Protein AF-A0A3R7UJB0-F1 (afdb_monomer)

Structure (mmCIF, N/CA/C/O backbone):
data_AF-A0A3R7UJB0-F1
#
_entry.id   AF-A0A3R7UJB0-F1
#
loop_
_atom_site.group_PDB
_atom_site.id
_atom_site.type_symbol
_atom_site.label_atom_id
_atom_site.label_alt_id
_atom_site.label_comp_id
_atom_site.label_asym_id
_atom_site.label_entity_id
_atom_site.label_seq_id
_atom_site.pdbx_PDB_ins_code
_atom_site.Cartn_x
_atom_site.Cartn_y
_atom_site.Cartn_z
_atom_site.occupancy
_atom_site.B_iso_or_equiv
_atom_site.auth_seq_id
_atom_site.auth_comp_id
_atom_site.auth_asym_id
_atom_site.auth_atom_id
_atom_site.pdbx_PDB_model_num
ATOM 1 N N . MET A 1 1 ? 5.437 48.102 -42.002 1.00 36.19 1 MET A N 1
ATOM 2 C CA . MET A 1 1 ? 5.105 46.731 -42.440 1.00 36.19 1 MET A CA 1
ATOM 3 C C . MET A 1 1 ? 5.847 45.745 -41.535 1.00 36.19 1 MET A C 1
ATOM 5 O O . MET A 1 1 ? 7.040 45.632 -41.737 1.00 36.19 1 MET A O 1
ATOM 9 N N . LYS A 1 2 ? 5.141 45.088 -40.580 1.00 36.75 2 LYS A N 1
ATOM 10 C CA . LYS A 1 2 ? 5.522 43.874 -39.788 1.00 36.75 2 LYS A CA 1
ATOM 11 C C . LYS A 1 2 ? 6.788 43.996 -38.884 1.00 36.75 2 LYS A C 1
ATOM 13 O O . LYS A 1 2 ? 7.731 44.652 -39.272 1.00 36.75 2 LYS A O 1
ATOM 18 N N . LEU A 1 3 ? 6.945 43.421 -37.685 1.00 33.50 3 LEU A N 1
ATOM 19 C CA . LEU A 1 3 ? 6.175 42.522 -36.813 1.00 33.50 3 LEU A CA 1
ATOM 20 C C . LEU A 1 3 ? 6.799 42.577 -35.388 1.00 33.50 3 LEU A C 1
ATOM 22 O O . LEU A 1 3 ? 7.991 42.835 -35.254 1.00 33.50 3 LEU A O 1
ATOM 26 N N . LEU A 1 4 ? 5.998 42.286 -34.356 1.00 41.53 4 LEU A N 1
ATOM 27 C CA . LEU A 1 4 ? 6.383 41.976 -32.967 1.00 41.53 4 LEU A CA 1
ATOM 28 C C . LEU A 1 4 ? 7.370 40.783 -32.862 1.00 41.53 4 LEU A C 1
ATOM 30 O O . LEU A 1 4 ? 7.313 39.902 -33.713 1.00 41.53 4 LEU A O 1
ATOM 34 N N . LEU A 1 5 ? 8.128 40.650 -31.757 1.00 32.94 5 LEU A N 1
ATOM 35 C CA . LEU A 1 5 ? 7.829 39.656 -30.699 1.00 32.94 5 LEU A CA 1
ATOM 36 C C . LEU A 1 5 ? 8.786 39.710 -29.491 1.00 32.94 5 LEU A C 1
ATOM 38 O O . LEU A 1 5 ? 9.994 39.876 -29.607 1.00 32.94 5 LEU A O 1
ATOM 42 N N . TRP A 1 6 ? 8.175 39.527 -28.323 1.00 38.53 6 TRP A N 1
ATOM 43 C CA . TRP A 1 6 ? 8.756 39.442 -26.989 1.00 38.53 6 TRP A CA 1
ATOM 44 C C . TRP A 1 6 ? 9.535 38.139 -26.767 1.00 38.53 6 TRP A C 1
ATOM 46 O O . TRP A 1 6 ? 9.038 37.068 -27.109 1.00 38.53 6 TRP A O 1
ATOM 56 N N . ILE A 1 7 ? 10.671 38.202 -26.063 1.00 38.19 7 ILE A N 1
ATOM 57 C CA . ILE A 1 7 ? 11.268 37.037 -25.393 1.00 38.19 7 ILE A CA 1
ATOM 58 C C . ILE A 1 7 ? 11.732 37.457 -23.995 1.00 38.19 7 ILE A C 1
ATOM 60 O O . ILE A 1 7 ? 12.836 37.960 -23.814 1.00 38.19 7 ILE A O 1
ATOM 64 N N . SER A 1 8 ? 10.898 37.219 -22.986 1.00 42.97 8 SER A N 1
ATOM 65 C CA . SER A 1 8 ? 11.344 37.139 -21.588 1.00 42.97 8 SER A CA 1
ATOM 66 C C . SER A 1 8 ? 10.412 36.256 -20.750 1.00 42.97 8 SER A C 1
ATOM 68 O O . SER A 1 8 ? 9.963 36.623 -19.672 1.00 42.97 8 SER A O 1
ATOM 70 N N . LEU A 1 9 ? 10.140 35.036 -21.229 1.00 46.12 9 LEU A N 1
ATOM 71 C CA . LEU A 1 9 ? 9.458 33.988 -20.452 1.00 46.12 9 LEU A CA 1
ATOM 72 C C . LEU A 1 9 ? 10.323 32.717 -20.334 1.00 46.12 9 LEU A C 1
ATOM 74 O O . LEU A 1 9 ? 9.849 31.602 -20.497 1.00 46.12 9 LEU A O 1
ATOM 78 N N . GLY A 1 10 ? 11.630 32.871 -20.098 1.00 38.62 10 GLY A N 1
ATOM 79 C CA . GLY A 1 10 ? 12.563 31.734 -20.011 1.00 38.62 10 GLY A CA 1
ATOM 80 C C . GLY A 1 10 ? 13.055 31.393 -18.602 1.00 38.62 10 GLY A C 1
ATOM 81 O O . GLY A 1 10 ? 13.394 30.247 -18.324 1.00 38.62 10 GLY A O 1
ATOM 82 N N . ILE A 1 11 ? 13.097 32.366 -17.687 1.00 43.81 11 ILE A N 1
ATOM 83 C CA . ILE A 1 11 ? 13.896 32.227 -16.455 1.00 43.81 11 ILE A CA 1
ATOM 84 C C . ILE A 1 11 ? 13.071 31.711 -15.263 1.00 43.81 11 ILE A C 1
ATOM 86 O O . ILE A 1 11 ? 13.616 31.064 -14.371 1.00 43.81 11 ILE A O 1
ATOM 90 N N . PHE A 1 12 ? 11.743 31.870 -15.270 1.00 37.75 12 PHE A N 1
ATOM 91 C CA . PHE A 1 12 ? 10.904 31.433 -14.144 1.00 37.75 12 PHE A CA 1
ATOM 92 C C . PHE A 1 12 ? 10.629 29.913 -14.118 1.00 37.75 12 PHE A C 1
ATOM 94 O O . PHE A 1 12 ? 10.304 29.357 -13.071 1.00 37.75 12 PHE A O 1
ATOM 101 N N . CYS A 1 13 ? 10.808 29.205 -15.242 1.00 39.47 13 CYS A N 1
ATOM 102 C CA . CYS A 1 13 ? 10.523 27.765 -15.330 1.00 39.47 13 CYS A CA 1
ATOM 103 C C . CYS A 1 13 ? 11.718 26.865 -14.957 1.00 39.47 13 CYS A C 1
ATOM 105 O O . CYS A 1 13 ? 11.530 25.703 -14.603 1.00 39.47 13 CYS A O 1
ATOM 107 N N . LEU A 1 14 ? 12.951 27.386 -14.999 1.00 36.09 14 LEU A N 1
ATOM 108 C CA . LEU A 1 14 ? 14.152 26.606 -14.674 1.00 36.09 14 LEU A CA 1
ATOM 109 C C . LEU A 1 14 ? 14.436 26.556 -13.168 1.00 36.09 14 LEU A C 1
ATOM 111 O O . LEU A 1 14 ? 14.806 25.497 -12.658 1.00 36.09 14 LEU A O 1
ATOM 115 N N . VAL A 1 15 ? 14.181 27.637 -12.426 1.00 41.09 15 VAL A N 1
ATOM 116 C CA . VAL A 1 15 ? 14.460 27.683 -10.976 1.00 41.09 15 VAL A CA 1
ATOM 117 C C . VAL A 1 15 ? 13.517 26.762 -10.182 1.00 41.09 15 VAL A C 1
ATOM 119 O O . VAL A 1 15 ? 13.928 26.142 -9.200 1.00 41.09 15 VAL A O 1
ATOM 122 N N . THR A 1 16 ? 12.278 26.565 -10.649 1.00 43.31 16 THR A N 1
ATOM 123 C CA . THR A 1 16 ? 11.337 25.607 -10.039 1.00 43.31 16 THR A CA 1
ATOM 124 C C . THR A 1 16 ? 11.747 24.149 -10.275 1.00 43.31 16 THR A C 1
ATOM 126 O O . THR A 1 16 ? 11.511 23.300 -9.414 1.00 43.31 16 THR A O 1
ATOM 129 N N . SER A 1 17 ? 12.417 23.843 -11.392 1.00 47.09 17 SER A N 1
ATOM 130 C CA . SER A 1 17 ? 12.825 22.475 -11.742 1.00 47.09 17 SER A CA 1
ATOM 131 C C . SER A 1 17 ? 13.978 21.943 -10.879 1.00 47.09 17 SER A C 1
ATOM 133 O O . SER A 1 17 ? 13.936 20.786 -10.452 1.00 47.09 17 SER A O 1
ATOM 135 N N . VAL A 1 18 ? 14.940 22.802 -10.522 1.00 42.66 18 VAL A N 1
ATOM 136 C CA . VAL A 1 18 ? 16.103 22.442 -9.692 1.00 42.66 18 VAL A CA 1
ATOM 137 C C . VAL A 1 18 ? 15.697 22.235 -8.229 1.00 42.66 18 VAL A C 1
ATOM 139 O O . VAL A 1 18 ? 16.070 21.229 -7.620 1.00 42.66 18 VAL A O 1
ATOM 142 N N . ASN A 1 19 ? 14.841 23.101 -7.671 1.00 36.81 19 ASN A N 1
ATOM 143 C CA . ASN A 1 19 ? 14.306 22.903 -6.316 1.00 36.81 19 ASN A CA 1
ATOM 144 C C . ASN A 1 19 ? 13.358 21.697 -6.234 1.00 36.81 19 ASN A C 1
ATOM 146 O O . ASN A 1 19 ? 13.380 20.959 -5.246 1.00 36.81 19 ASN A O 1
ATOM 150 N N . ALA A 1 20 ? 12.577 21.430 -7.286 1.00 42.75 20 ALA A N 1
ATOM 151 C CA . ALA A 1 20 ? 11.758 20.225 -7.372 1.00 42.75 20 ALA A CA 1
ATOM 152 C C . ALA A 1 20 ? 12.585 18.947 -7.581 1.00 42.75 20 ALA A C 1
ATOM 154 O O . ALA A 1 20 ? 12.070 17.870 -7.304 1.00 42.75 20 ALA A O 1
ATOM 155 N N . GLN A 1 21 ? 13.829 19.020 -8.068 1.00 37.84 21 GLN A N 1
ATOM 156 C CA . GLN A 1 21 ? 14.754 17.881 -8.132 1.00 37.84 21 GLN A CA 1
ATOM 157 C C . GLN A 1 21 ? 15.484 17.651 -6.805 1.00 37.84 21 GLN A C 1
ATOM 159 O O . GLN A 1 21 ? 15.606 16.506 -6.377 1.00 37.84 21 GLN A O 1
ATOM 164 N N . LYS A 1 22 ? 15.888 18.712 -6.100 1.00 33.31 22 LYS A N 1
ATOM 165 C CA . LYS A 1 22 ? 16.577 18.608 -4.802 1.00 33.31 22 LYS A CA 1
ATOM 166 C C . LYS A 1 22 ? 15.682 18.031 -3.691 1.00 33.31 22 LYS A C 1
ATOM 168 O O . LYS A 1 22 ? 16.171 17.354 -2.796 1.00 33.31 22 LYS A O 1
ATOM 173 N N . ASN A 1 23 ? 14.363 18.211 -3.803 1.00 41.97 23 ASN A N 1
ATOM 174 C CA . ASN A 1 23 ? 13.357 17.621 -2.906 1.00 41.97 23 ASN A CA 1
ATOM 175 C C . ASN A 1 23 ? 12.870 16.210 -3.325 1.00 41.97 23 ASN A C 1
ATOM 177 O O . ASN A 1 23 ? 11.995 15.647 -2.670 1.00 41.97 23 ASN A O 1
ATOM 181 N N . ARG A 1 24 ? 13.385 15.621 -4.421 1.00 45.50 24 ARG A N 1
ATOM 182 C CA . ARG A 1 24 ? 12.929 14.306 -4.936 1.00 45.50 24 ARG A CA 1
ATOM 183 C C . ARG A 1 24 ? 13.550 13.092 -4.245 1.00 45.50 24 ARG A C 1
ATOM 185 O O . ARG A 1 24 ? 13.077 11.989 -4.502 1.00 45.50 24 ARG A O 1
ATOM 192 N N . GLN A 1 25 ? 14.586 13.257 -3.420 1.00 52.38 25 GLN A N 1
ATOM 193 C CA . GLN A 1 25 ? 15.431 12.126 -3.010 1.00 52.38 25 GLN A CA 1
ATOM 194 C C . GLN A 1 25 ? 15.345 11.682 -1.549 1.00 52.38 25 GLN A C 1
ATOM 196 O O . GLN A 1 25 ? 15.830 10.597 -1.256 1.00 52.38 25 GLN A O 1
ATOM 201 N N . ASN A 1 26 ? 14.640 12.388 -0.663 1.00 64.19 26 ASN A N 1
ATOM 202 C CA . ASN A 1 26 ? 14.468 11.919 0.715 1.00 64.19 26 ASN A CA 1
ATOM 203 C C . ASN A 1 26 ? 13.000 11.601 0.981 1.00 64.19 26 ASN A C 1
ATOM 205 O O . ASN A 1 26 ? 12.244 12.431 1.488 1.00 64.19 26 ASN A O 1
ATOM 209 N N . ASN A 1 27 ? 12.584 10.388 0.605 1.00 80.31 27 ASN A N 1
ATOM 210 C CA . ASN A 1 27 ? 11.311 9.860 1.087 1.00 80.31 27 ASN A CA 1
ATOM 211 C C . ASN A 1 27 ? 11.317 9.879 2.631 1.00 80.31 27 ASN A C 1
ATOM 213 O O . ASN A 1 27 ? 12.361 9.597 3.225 1.00 80.31 27 ASN A O 1
ATOM 217 N N . PRO A 1 28 ? 10.184 10.190 3.283 1.00 91.50 28 PRO A N 1
ATOM 218 C CA . PRO A 1 28 ? 10.070 10.184 4.737 1.00 91.50 28 PRO A CA 1
ATOM 219 C C . PRO A 1 28 ? 10.642 8.912 5.372 1.00 91.50 28 PRO A C 1
ATOM 221 O O . PRO A 1 28 ? 10.306 7.790 4.977 1.00 91.50 28 PRO A O 1
ATOM 224 N N . THR A 1 29 ? 11.496 9.090 6.379 1.00 94.56 29 THR A N 1
ATOM 225 C CA . THR A 1 29 ? 12.001 7.982 7.204 1.00 94.56 29 THR A CA 1
ATOM 226 C C . THR A 1 29 ? 10.884 7.406 8.073 1.00 94.56 29 THR A C 1
ATOM 228 O O . THR A 1 29 ? 9.850 8.050 8.249 1.00 94.56 29 THR A O 1
ATOM 231 N N . ASP A 1 30 ? 11.093 6.229 8.666 1.00 96.25 30 ASP A N 1
ATOM 232 C CA . ASP A 1 30 ? 10.124 5.640 9.604 1.00 96.25 30 ASP A CA 1
ATOM 233 C C . ASP A 1 30 ? 9.811 6.612 10.750 1.00 96.25 30 ASP A C 1
ATOM 235 O O . ASP A 1 30 ? 8.650 6.893 11.028 1.00 96.25 30 ASP A O 1
ATOM 239 N N . LYS A 1 31 ? 10.846 7.235 11.330 1.00 96.38 31 LYS A N 1
ATOM 240 C CA . LYS A 1 31 ? 10.700 8.256 12.377 1.00 96.38 31 LYS A CA 1
ATOM 241 C C . LYS A 1 31 ? 9.876 9.456 11.905 1.00 96.38 31 LYS A C 1
ATOM 243 O O . LYS A 1 31 ? 9.036 9.954 12.646 1.00 96.38 31 LYS A O 1
ATOM 248 N N . THR A 1 32 ? 10.105 9.921 10.676 1.00 95.44 32 THR A N 1
ATOM 249 C CA . THR A 1 32 ? 9.337 11.032 10.094 1.00 95.44 32 THR A CA 1
ATOM 250 C C . THR A 1 32 ? 7.862 10.671 9.966 1.00 95.44 32 THR A C 1
ATOM 252 O O . THR A 1 32 ? 7.019 11.471 10.356 1.00 95.44 32 THR A O 1
ATOM 255 N N . VAL A 1 33 ? 7.560 9.472 9.460 1.00 96.94 33 VAL A N 1
ATOM 256 C CA . VAL A 1 33 ? 6.181 8.993 9.306 1.00 96.94 33 VAL A CA 1
ATOM 257 C C . VAL A 1 33 ? 5.491 8.878 10.662 1.00 96.94 33 VAL A C 1
ATOM 259 O O . VAL A 1 33 ? 4.404 9.421 10.831 1.00 96.94 33 VAL A O 1
ATOM 262 N N . LEU A 1 34 ? 6.133 8.232 11.640 1.00 96.81 34 LEU A N 1
ATOM 263 C CA . LEU A 1 34 ? 5.563 8.037 12.977 1.00 96.81 34 LEU A CA 1
ATOM 264 C C . LEU A 1 34 ? 5.282 9.369 13.690 1.00 96.81 34 LEU A C 1
ATOM 266 O O . LEU A 1 34 ? 4.226 9.531 14.293 1.00 96.81 34 LEU A O 1
ATOM 270 N N . ASN A 1 35 ? 6.173 10.355 13.553 1.00 96.69 35 ASN A N 1
ATOM 271 C CA . ASN A 1 35 ? 5.988 11.686 14.142 1.00 96.69 35 ASN A CA 1
ATOM 272 C C . ASN A 1 35 ? 4.855 12.502 13.497 1.00 96.69 35 ASN A C 1
ATOM 274 O O . ASN A 1 35 ? 4.444 13.520 14.049 1.00 96.69 35 ASN A O 1
ATOM 278 N N . GLN A 1 36 ? 4.390 12.105 12.313 1.00 95.62 36 GLN A N 1
ATOM 279 C CA . GLN A 1 36 ? 3.358 12.809 11.552 1.00 95.62 36 GLN A CA 1
ATOM 280 C C . GLN A 1 36 ? 2.007 12.095 11.578 1.00 95.62 36 GLN A C 1
ATOM 282 O O . GLN A 1 36 ? 1.065 12.557 10.926 1.00 95.62 36 GLN A O 1
ATOM 287 N N . LEU A 1 37 ? 1.895 10.990 12.322 1.00 97.44 37 LEU A N 1
ATOM 288 C CA . LEU A 1 37 ? 0.636 10.275 12.447 1.00 97.44 37 LEU A CA 1
ATOM 289 C C . LEU A 1 37 ? -0.439 11.192 13.039 1.00 97.44 37 LEU A C 1
ATOM 291 O O . LEU A 1 37 ? -0.219 11.837 14.068 1.00 97.44 37 LEU A O 1
ATOM 295 N N . PRO A 1 38 ? -1.625 11.263 12.413 1.00 97.19 38 PRO A N 1
ATOM 296 C CA . PRO A 1 38 ? -2.751 11.932 13.031 1.00 97.19 38 PRO A CA 1
ATOM 297 C C . PRO A 1 38 ? -3.118 11.267 14.362 1.00 97.19 38 PRO A C 1
ATOM 299 O O . PRO A 1 38 ? -3.004 10.054 14.515 1.00 97.19 38 PRO A O 1
ATOM 302 N N . LYS A 1 39 ? -3.632 12.053 15.313 1.00 96.50 39 LYS A N 1
ATOM 303 C CA . LYS A 1 39 ? -4.157 11.518 16.578 1.00 96.50 39 LYS A CA 1
ATOM 304 C C . LYS A 1 39 ? -5.182 10.405 16.312 1.00 96.50 39 LYS A C 1
ATOM 306 O O . LYS A 1 39 ? -6.087 10.601 15.500 1.00 96.50 39 LYS A O 1
ATOM 311 N N . GLY A 1 40 ? -5.049 9.287 17.028 1.00 96.00 40 GLY A N 1
ATOM 312 C CA . GLY A 1 40 ? -5.921 8.115 16.903 1.00 96.00 40 GLY A CA 1
ATOM 313 C C . GLY A 1 40 ? -5.624 7.229 15.689 1.00 96.00 40 GLY A C 1
ATOM 314 O O . GLY A 1 40 ? -6.422 6.346 15.390 1.00 96.00 40 GLY A O 1
ATOM 315 N N . VAL A 1 41 ? -4.514 7.463 14.980 1.00 97.75 41 VAL A N 1
ATOM 316 C CA . VAL A 1 41 ? -4.018 6.600 13.900 1.00 97.75 41 VAL A CA 1
ATOM 317 C C . VAL A 1 41 ? -2.739 5.912 14.358 1.00 97.75 41 VAL A C 1
ATOM 319 O O . VAL A 1 41 ? -1.805 6.566 14.820 1.00 97.75 41 VAL A O 1
ATOM 322 N N . ILE A 1 42 ? -2.682 4.601 14.160 1.00 97.38 42 ILE A N 1
ATOM 323 C CA . ILE A 1 42 ? -1.490 3.775 14.348 1.00 97.38 42 ILE A CA 1
ATOM 324 C C . ILE A 1 42 ? -0.967 3.297 12.996 1.00 97.38 42 ILE A C 1
ATOM 326 O O . ILE A 1 42 ? -1.679 3.310 11.987 1.00 97.38 42 ILE A O 1
ATOM 330 N N . ALA A 1 43 ? 0.307 2.908 12.965 1.00 98.19 43 ALA A N 1
ATOM 331 C CA . ALA A 1 43 ? 0.969 2.486 11.742 1.00 98.19 43 ALA A CA 1
ATOM 332 C C . ALA A 1 43 ? 1.753 1.189 11.923 1.00 98.19 43 ALA A C 1
ATOM 334 O O 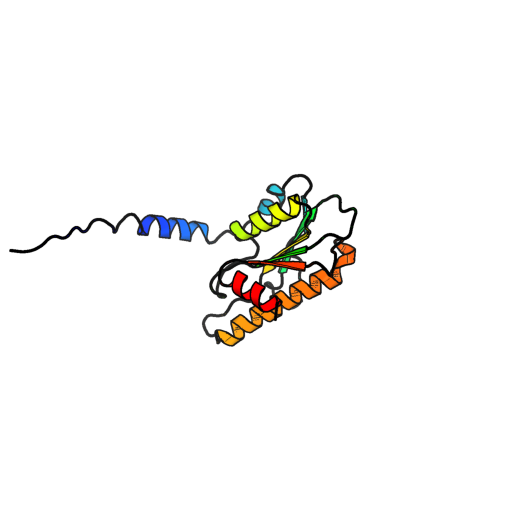. ALA A 1 43 ? 2.371 0.960 12.960 1.00 98.19 43 ALA A O 1
ATOM 335 N N . ALA A 1 44 ? 1.777 0.377 10.871 1.00 98.19 44 ALA A N 1
ATOM 336 C CA . ALA A 1 44 ? 2.693 -0.747 10.735 1.00 98.19 44 ALA A CA 1
ATOM 337 C C . ALA A 1 44 ? 3.488 -0.552 9.441 1.00 98.19 44 ALA A C 1
ATOM 339 O O . ALA A 1 44 ? 2.931 -0.579 8.343 1.00 98.19 44 ALA A O 1
ATOM 340 N N . LEU A 1 45 ? 4.781 -0.268 9.586 1.00 98.50 45 LEU A N 1
ATOM 341 C CA . LEU A 1 45 ? 5.629 0.197 8.494 1.00 98.50 45 LEU A CA 1
ATOM 342 C C . LEU A 1 45 ? 6.436 -0.944 7.875 1.00 98.50 45 LEU A C 1
ATOM 344 O O . LEU A 1 45 ? 6.834 -1.880 8.562 1.00 98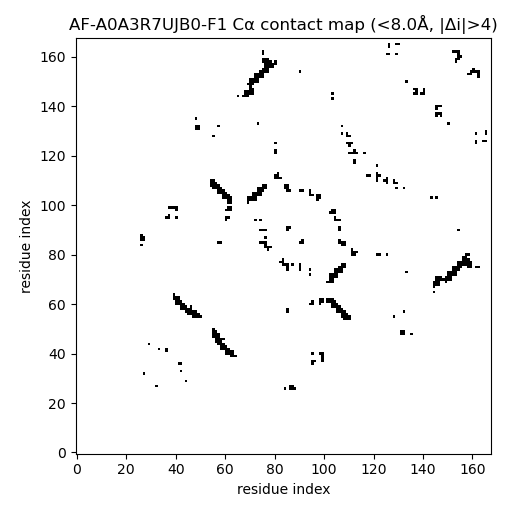.50 45 LEU A O 1
ATOM 348 N N . ASN A 1 46 ? 6.723 -0.815 6.580 1.00 97.75 46 ASN A N 1
ATOM 349 C CA . ASN A 1 46 ? 7.595 -1.699 5.804 1.00 97.75 46 ASN A CA 1
ATOM 350 C C . ASN A 1 46 ? 7.184 -3.181 5.859 1.00 97.75 46 ASN A C 1
ATOM 352 O O . ASN A 1 46 ? 8.035 -4.068 5.810 1.00 97.75 46 ASN A O 1
ATOM 356 N N . LEU A 1 47 ? 5.880 -3.454 5.928 1.00 98.50 47 LEU A N 1
ATOM 357 C CA . LEU A 1 47 ? 5.359 -4.813 5.934 1.00 98.50 47 LEU A CA 1
ATOM 358 C C . LEU A 1 47 ? 5.589 -5.463 4.566 1.00 98.50 47 LEU A C 1
ATOM 360 O O . LEU A 1 47 ? 5.142 -4.899 3.560 1.00 98.50 47 LEU A O 1
ATOM 364 N N . PRO A 1 48 ? 6.248 -6.631 4.497 1.00 98.38 48 PRO A N 1
ATOM 365 C CA . PRO A 1 48 ? 6.366 -7.364 3.251 1.00 98.38 48 PRO A CA 1
ATOM 366 C C . PRO A 1 48 ? 5.012 -7.980 2.890 1.00 98.38 48 PRO A C 1
ATOM 368 O O . PRO A 1 48 ? 4.413 -8.696 3.693 1.00 98.38 48 PRO A O 1
ATOM 371 N N . TYR A 1 49 ? 4.532 -7.727 1.672 1.00 98.50 49 TYR A N 1
ATOM 372 C CA . TYR A 1 49 ? 3.331 -8.390 1.149 1.00 98.50 49 TYR A CA 1
ATOM 373 C C . TYR A 1 49 ? 3.642 -9.610 0.274 1.00 98.50 49 TYR A C 1
ATOM 375 O O . TYR A 1 49 ? 2.735 -10.352 -0.110 1.00 98.50 49 TYR A O 1
ATOM 383 N N . ARG A 1 50 ? 4.921 -9.796 -0.067 1.00 96.81 50 ARG A N 1
ATOM 384 C CA . ARG A 1 50 ? 5.482 -10.934 -0.799 1.00 96.81 50 ARG A CA 1
ATOM 385 C C . ARG A 1 50 ? 6.983 -11.011 -0.512 1.00 96.81 50 ARG A C 1
ATOM 387 O O . ARG A 1 50 ? 7.637 -9.982 -0.375 1.00 96.81 50 ARG A O 1
ATOM 394 N N . GLU A 1 51 ? 7.533 -12.216 -0.446 1.00 95.38 51 GLU A N 1
ATOM 395 C CA . GLU A 1 51 ? 8.971 -12.442 -0.258 1.00 95.38 51 GLU A CA 1
ATOM 396 C C . GLU A 1 51 ? 9.747 -12.339 -1.570 1.00 95.38 51 GLU A C 1
ATOM 398 O O . GLU A 1 51 ? 9.210 -12.688 -2.615 1.00 95.38 51 GLU A O 1
ATOM 403 N N . GLY A 1 52 ? 11.020 -11.931 -1.510 1.00 94.12 52 GLY A N 1
ATOM 404 C CA . GLY A 1 52 ? 11.951 -11.985 -2.647 1.00 94.12 52 GLY A CA 1
ATOM 405 C C . GLY A 1 52 ? 12.199 -10.659 -3.375 1.00 94.12 52 GLY A C 1
ATOM 406 O O . GLY A 1 52 ? 12.923 -10.639 -4.368 1.00 94.12 52 GLY A O 1
ATOM 407 N N . ASN A 1 53 ? 11.634 -9.543 -2.903 1.00 95.69 53 ASN A N 1
ATOM 408 C CA . ASN A 1 53 ? 11.930 -8.212 -3.438 1.00 95.69 53 ASN A CA 1
ATOM 409 C C . ASN A 1 53 ? 11.728 -7.121 -2.375 1.00 95.69 53 ASN A C 1
ATOM 411 O O . ASN A 1 53 ? 10.678 -7.054 -1.743 1.00 95.69 53 ASN A O 1
ATOM 415 N N . GLU A 1 54 ? 12.686 -6.205 -2.233 1.00 95.31 54 GLU A N 1
ATOM 416 C CA . GLU A 1 54 ? 12.614 -5.072 -1.290 1.00 95.31 54 GLU A CA 1
ATOM 417 C C . GLU A 1 54 ? 11.440 -4.111 -1.559 1.00 95.31 54 GLU A C 1
ATOM 419 O O . GLU A 1 54 ? 10.947 -3.416 -0.663 1.00 95.31 54 GLU A O 1
ATOM 424 N N . ARG A 1 55 ? 10.959 -4.071 -2.808 1.00 97.19 55 ARG A N 1
ATOM 425 C CA . ARG A 1 55 ? 9.822 -3.238 -3.204 1.00 97.19 55 ARG A CA 1
ATOM 426 C C . ARG A 1 55 ? 8.485 -3.891 -2.905 1.00 97.19 55 ARG A C 1
ATOM 428 O O . ARG A 1 55 ? 7.475 -3.203 -3.001 1.00 97.19 55 ARG A O 1
ATOM 435 N N . TRP A 1 56 ? 8.444 -5.162 -2.516 1.00 98.44 56 TRP A N 1
ATOM 436 C CA . TRP A 1 56 ? 7.203 -5.822 -2.115 1.00 98.44 56 TRP A CA 1
ATOM 437 C C . TRP A 1 56 ? 6.812 -5.477 -0.681 1.00 98.44 56 TRP A C 1
ATOM 439 O O . TRP A 1 56 ? 6.545 -6.343 0.146 1.00 98.44 56 TRP A O 1
ATOM 449 N N . THR A 1 57 ? 6.787 -4.175 -0.398 1.00 98.50 57 THR A N 1
ATOM 450 C CA . THR A 1 57 ? 6.542 -3.598 0.918 1.00 98.50 57 THR A CA 1
ATOM 451 C C . THR A 1 57 ? 5.397 -2.595 0.887 1.00 98.50 57 THR A C 1
ATOM 453 O O . THR A 1 57 ? 5.211 -1.854 -0.085 1.00 98.50 57 THR A O 1
ATOM 456 N N . LEU A 1 58 ? 4.648 -2.536 1.984 1.00 98.75 58 LEU A N 1
ATOM 457 C CA . LEU A 1 58 ? 3.608 -1.541 2.225 1.00 98.75 58 LEU A CA 1
ATOM 458 C C . LEU A 1 58 ? 3.709 -0.955 3.637 1.00 98.75 58 LEU A C 1
ATOM 460 O O . LEU A 1 58 ? 4.286 -1.562 4.535 1.00 98.75 58 LEU A O 1
ATOM 464 N N . ASP A 1 59 ? 3.165 0.244 3.815 1.00 98.81 59 ASP A N 1
ATOM 465 C CA . ASP A 1 59 ? 2.881 0.832 5.123 1.00 98.81 59 ASP A CA 1
ATOM 466 C C . ASP A 1 59 ? 1.368 0.792 5.342 1.00 98.81 59 ASP A C 1
ATOM 468 O O . ASP A 1 59 ? 0.611 1.279 4.495 1.00 98.81 59 ASP A O 1
ATOM 472 N N . LEU A 1 60 ? 0.938 0.229 6.470 1.00 98.56 60 LEU A N 1
ATOM 473 C CA . LEU A 1 60 ? -0.441 0.309 6.935 1.00 98.56 60 LEU A CA 1
ATOM 474 C C . LEU A 1 60 ? -0.622 1.499 7.870 1.00 98.56 60 LEU A C 1
ATOM 476 O O . LEU A 1 60 ? 0.185 1.687 8.778 1.00 98.56 60 LEU A O 1
ATOM 480 N N . PHE A 1 61 ? -1.723 2.226 7.695 1.00 98.56 61 PHE A N 1
ATOM 481 C CA . PHE A 1 61 ? -2.223 3.226 8.638 1.00 98.56 61 PHE A CA 1
ATOM 482 C C . PHE A 1 61 ? -3.690 2.945 8.923 1.00 98.56 61 PHE A C 1
ATOM 484 O O . PHE A 1 61 ? -4.473 2.785 7.983 1.00 98.56 61 PHE A O 1
ATOM 491 N N . TYR A 1 62 ? -4.060 2.875 10.195 1.00 97.44 62 TYR A N 1
ATOM 492 C CA . TYR A 1 62 ? -5.393 2.451 10.611 1.00 97.44 62 TYR A CA 1
ATOM 493 C C . TYR A 1 62 ? -5.777 3.075 11.960 1.00 97.44 62 TYR A C 1
ATOM 495 O O . TYR A 1 62 ? -4.885 3.490 12.707 1.00 97.44 62 TYR A O 1
ATOM 503 N N . PRO A 1 63 ? -7.081 3.211 12.266 1.00 95.44 63 PRO A N 1
ATOM 504 C CA . PRO A 1 63 ? -7.533 3.738 13.549 1.00 95.44 63 PRO A CA 1
ATOM 505 C C . PRO A 1 63 ? -7.045 2.867 1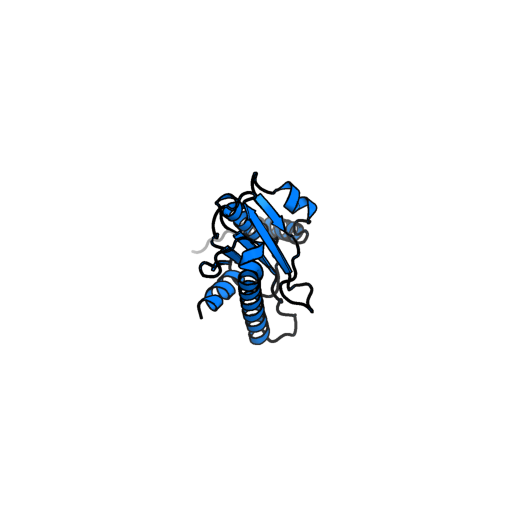4.709 1.00 95.44 63 PRO A C 1
ATOM 507 O O . PRO A 1 63 ? -7.031 1.646 14.597 1.00 95.44 63 PRO A O 1
ATOM 510 N N . GLU A 1 64 ? -6.674 3.489 15.826 1.00 92.38 64 GLU A N 1
ATOM 511 C CA . GLU A 1 64 ? -6.261 2.780 17.047 1.00 92.38 64 GLU A CA 1
ATOM 512 C C . GLU A 1 64 ? -7.398 1.924 17.625 1.00 92.38 64 GLU A C 1
ATOM 514 O O . GLU A 1 64 ? -7.184 0.788 18.034 1.00 92.38 64 GLU A O 1
ATOM 519 N N . ASN A 1 65 ? -8.624 2.453 17.588 1.00 86.12 65 ASN A N 1
ATOM 520 C CA . ASN A 1 65 ? -9.820 1.772 18.066 1.00 86.12 65 ASN A CA 1
ATOM 521 C C . ASN A 1 65 ? -10.669 1.342 16.870 1.00 86.12 65 ASN A C 1
ATOM 523 O O . ASN A 1 65 ? -11.401 2.156 16.302 1.00 86.12 65 ASN A O 1
ATOM 527 N N . ILE A 1 66 ? -10.560 0.071 16.479 1.00 80.12 66 ILE A N 1
ATOM 528 C CA . ILE A 1 66 ? -11.414 -0.514 15.444 1.00 80.12 66 ILE A CA 1
ATOM 529 C C . ILE A 1 66 ? -12.440 -1.432 16.106 1.00 80.12 66 ILE A C 1
ATOM 531 O O . ILE A 1 66 ? -12.077 -2.473 16.647 1.00 80.12 66 ILE A O 1
ATOM 535 N N . HIS A 1 67 ? -13.714 -1.049 16.045 1.00 75.12 67 HIS A N 1
ATOM 536 C CA . HIS A 1 67 ? -14.811 -1.813 16.647 1.00 75.12 67 HIS A CA 1
ATOM 537 C C . HIS A 1 67 ? -15.437 -2.820 15.672 1.00 75.12 67 HIS A C 1
ATOM 539 O O . HIS A 1 67 ? -15.760 -3.929 16.078 1.00 75.12 67 HIS A O 1
ATOM 545 N N . ASP A 1 68 ? -15.513 -2.470 14.385 1.00 85.50 68 ASP A N 1
ATOM 546 C CA . ASP A 1 68 ? -16.134 -3.281 13.335 1.00 85.50 68 ASP A CA 1
ATOM 547 C C . ASP A 1 68 ? -15.188 -3.500 12.150 1.00 85.50 68 ASP A C 1
ATOM 549 O O . ASP A 1 68 ? -14.260 -2.718 11.918 1.00 85.50 68 ASP A O 1
ATOM 553 N N . ALA A 1 69 ? -15.475 -4.525 11.343 1.00 91.44 69 ALA A N 1
ATOM 554 C CA . ALA A 1 69 ? -14.759 -4.775 10.097 1.00 91.44 69 ALA A CA 1
ATOM 555 C C . ALA A 1 69 ? -14.752 -3.515 9.211 1.00 91.44 69 ALA A C 1
ATOM 557 O O . ALA A 1 69 ? -15.795 -2.992 8.796 1.00 91.44 69 ALA A O 1
ATOM 558 N N . THR A 1 70 ? -13.554 -3.015 8.920 1.00 95.12 70 THR A N 1
ATOM 559 C CA . THR A 1 70 ? -13.338 -1.667 8.389 1.00 95.12 70 THR A CA 1
ATOM 560 C C . THR A 1 70 ? -12.943 -1.705 6.912 1.00 95.12 70 THR A C 1
ATOM 562 O O . THR A 1 70 ? -12.088 -2.503 6.524 1.00 95.12 70 THR A O 1
ATOM 565 N N . PRO A 1 71 ? -13.529 -0.858 6.045 1.00 98.00 71 PRO A N 1
ATOM 566 C CA . PRO A 1 71 ? -13.146 -0.819 4.639 1.00 98.00 71 PRO A CA 1
ATOM 567 C C . PRO A 1 71 ? -11.682 -0.392 4.482 1.00 98.00 71 PRO A C 1
ATOM 569 O O . PRO A 1 71 ? -11.198 0.496 5.193 1.00 98.00 71 PRO A O 1
ATOM 572 N N . ALA A 1 72 ? -10.989 -0.996 3.517 1.00 98.56 72 ALA A N 1
ATOM 573 C CA . ALA A 1 72 ? -9.601 -0.676 3.219 1.00 98.56 72 ALA A CA 1
ATOM 574 C C . ALA A 1 72 ? -9.426 0.117 1.917 1.00 98.56 72 ALA A C 1
ATOM 576 O O . ALA A 1 72 ? -10.217 -0.006 0.981 1.00 98.56 72 ALA A O 1
ATOM 577 N N . ILE A 1 73 ? -8.353 0.907 1.837 1.00 98.75 73 ILE A N 1
ATOM 578 C CA . ILE A 1 73 ? -7.946 1.631 0.626 1.00 98.75 73 ILE A CA 1
ATOM 579 C C . ILE A 1 73 ? -6.467 1.361 0.337 1.00 98.75 73 ILE A C 1
ATOM 581 O O . ILE A 1 73 ? -5.604 1.660 1.165 1.00 98.75 73 ILE A O 1
ATOM 585 N N . VAL A 1 74 ? -6.160 0.850 -0.858 1.00 98.69 74 VAL A N 1
ATOM 586 C CA . VAL A 1 74 ? -4.776 0.778 -1.354 1.00 98.69 74 VAL A CA 1
ATOM 587 C C . VAL A 1 74 ? -4.375 2.092 -2.020 1.00 98.69 74 VAL A C 1
ATOM 589 O O . VAL A 1 74 ? -5.074 2.591 -2.898 1.00 98.69 74 VAL A O 1
ATOM 592 N N . PHE A 1 75 ? -3.237 2.651 -1.617 1.00 98.75 75 PHE A N 1
ATOM 593 C CA . PHE A 1 75 ? -2.661 3.872 -2.170 1.00 98.75 75 PHE A CA 1
ATOM 594 C C . PHE A 1 75 ? -1.443 3.533 -3.034 1.00 98.75 75 PHE A C 1
ATOM 596 O O . PHE A 1 75 ? -0.458 2.970 -2.551 1.00 98.75 75 PHE A O 1
ATOM 603 N N . ILE A 1 76 ? -1.507 3.896 -4.317 1.00 98.62 76 ILE A N 1
ATOM 604 C CA . ILE A 1 76 ? -0.496 3.540 -5.319 1.00 98.62 76 ILE A CA 1
ATOM 605 C C . ILE A 1 76 ? 0.141 4.800 -5.893 1.00 98.62 76 ILE A C 1
ATOM 607 O O . ILE A 1 76 ? -0.507 5.632 -6.535 1.00 98.62 76 ILE A O 1
ATOM 611 N N . HIS A 1 77 ? 1.449 4.936 -5.693 1.00 98.44 77 HIS A N 1
ATOM 612 C CA . HIS A 1 77 ? 2.180 6.090 -6.191 1.00 98.44 77 HIS A CA 1
ATOM 613 C C . HIS A 1 77 ? 2.344 6.078 -7.715 1.00 98.44 77 HIS A C 1
ATOM 615 O O . HIS A 1 77 ? 2.593 5.053 -8.346 1.00 98.44 77 HIS A O 1
ATOM 621 N N . GLY A 1 78 ? 2.283 7.261 -8.318 1.00 97.56 78 GLY A N 1
ATOM 622 C CA . GLY A 1 78 ? 2.725 7.487 -9.689 1.00 97.56 78 GLY A CA 1
ATOM 623 C C . GLY A 1 78 ? 4.244 7.580 -9.823 1.00 97.56 78 GLY A C 1
ATOM 624 O O . GLY A 1 78 ? 4.990 7.532 -8.844 1.00 97.56 78 GLY A O 1
ATOM 625 N N . GLY A 1 79 ? 4.686 7.815 -11.056 1.00 96.56 79 GLY A N 1
ATOM 626 C CA . GLY A 1 79 ? 6.102 7.958 -11.411 1.00 96.56 79 GLY A CA 1
ATOM 627 C C . GLY A 1 79 ? 6.465 7.329 -12.755 1.00 96.56 79 GLY A C 1
ATOM 628 O O . GLY A 1 79 ? 7.591 6.874 -12.925 1.00 96.56 79 GLY A O 1
ATOM 629 N N . GLY A 1 80 ? 5.504 7.265 -13.689 1.00 96.94 80 GLY A N 1
ATOM 630 C CA . GLY A 1 80 ? 5.702 6.680 -15.019 1.00 96.94 80 GLY A CA 1
ATOM 631 C C . GLY A 1 80 ? 6.201 5.239 -14.969 1.00 96.94 80 GLY A C 1
ATOM 632 O O . GLY A 1 80 ? 7.035 4.875 -15.790 1.00 96.94 80 GLY A O 1
ATOM 633 N N . TRP A 1 81 ? 5.784 4.475 -13.950 1.00 98.19 81 TRP A N 1
ATOM 634 C CA . TRP A 1 81 ? 6.220 3.101 -13.656 1.00 98.19 81 TRP A CA 1
ATOM 635 C C . TRP A 1 81 ? 7.735 2.918 -13.456 1.00 98.19 81 TRP A C 1
ATOM 637 O O . TRP A 1 81 ? 8.185 1.820 -13.168 1.00 98.19 81 TRP A O 1
ATOM 647 N N . ARG A 1 82 ? 8.534 3.981 -13.567 1.00 97.12 82 ARG A N 1
ATOM 648 C CA . ARG A 1 82 ? 10.003 3.962 -13.502 1.00 97.12 82 ARG A CA 1
ATOM 649 C C . ARG A 1 82 ? 10.554 4.600 -12.236 1.00 97.12 82 ARG A C 1
ATOM 651 O O . ARG A 1 82 ? 11.744 4.517 -11.980 1.00 97.12 82 ARG A O 1
ATOM 658 N N . ASN A 1 83 ? 9.704 5.274 -11.467 1.00 95.75 83 ASN A N 1
ATOM 659 C CA . ASN A 1 83 ? 10.082 6.010 -10.271 1.00 95.75 83 ASN A CA 1
ATOM 660 C C . ASN A 1 83 ? 8.969 5.992 -9.220 1.00 95.75 83 ASN A C 1
ATOM 662 O O . ASN A 1 83 ? 7.805 5.716 -9.508 1.00 95.75 83 ASN A O 1
ATOM 666 N N . GLY A 1 84 ? 9.336 6.393 -8.004 1.00 95.56 84 GLY A N 1
ATOM 667 C CA . GLY A 1 84 ? 8.411 6.655 -6.909 1.00 95.56 84 GLY A CA 1
ATOM 668 C C . GLY A 1 84 ? 8.517 5.658 -5.758 1.00 95.56 84 GLY A C 1
ATOM 669 O O . GLY A 1 84 ? 9.288 4.693 -5.789 1.00 95.56 84 GLY A O 1
ATOM 670 N N . ASN A 1 85 ? 7.770 5.965 -4.703 1.00 96.12 85 ASN A N 1
ATOM 671 C CA . ASN A 1 85 ? 7.794 5.246 -3.440 1.00 96.12 85 ASN A CA 1
ATOM 672 C C . ASN A 1 85 ? 6.466 5.435 -2.689 1.00 96.12 85 ASN A C 1
ATOM 674 O O . ASN A 1 85 ? 5.831 6.491 -2.811 1.00 96.12 85 ASN A O 1
ATOM 678 N N . LYS A 1 86 ? 6.095 4.450 -1.864 1.00 96.56 86 LYS A N 1
ATOM 679 C CA . LYS A 1 86 ? 4.926 4.457 -0.966 1.00 96.56 86 LYS A CA 1
ATOM 680 C C . LYS A 1 86 ? 4.845 5.664 -0.021 1.00 96.56 86 LYS A C 1
ATOM 682 O O . LYS A 1 86 ? 3.770 6.003 0.458 1.00 96.56 86 LYS A O 1
ATOM 687 N N . ARG A 1 87 ? 5.950 6.369 0.223 1.00 96.38 87 ARG A N 1
ATOM 688 C CA . ARG A 1 87 ? 5.997 7.562 1.085 1.00 96.38 87 ARG A CA 1
ATOM 689 C C . ARG A 1 87 ? 6.071 8.882 0.334 1.00 96.38 87 ARG A C 1
ATOM 691 O O . ARG A 1 87 ? 6.348 9.918 0.930 1.00 96.38 87 ARG A O 1
ATOM 698 N N . LYS A 1 88 ? 5.799 8.888 -0.973 1.00 94.19 88 LYS A N 1
ATOM 699 C CA . LYS A 1 88 ? 5.653 10.143 -1.714 1.00 94.19 88 LYS A CA 1
ATOM 700 C C . LYS A 1 88 ? 4.561 10.990 -1.050 1.00 94.19 88 LYS A C 1
ATOM 702 O O . LYS A 1 88 ? 3.427 10.533 -0.953 1.00 94.19 88 LYS A O 1
ATOM 707 N N . TRP A 1 89 ? 4.890 12.218 -0.644 1.00 89.19 89 TRP A N 1
ATOM 708 C CA . TRP A 1 89 ? 4.054 13.059 0.228 1.00 89.19 89 TRP A CA 1
ATOM 709 C C . TRP A 1 89 ? 2.562 13.097 -0.123 1.00 89.19 89 TRP A C 1
ATOM 711 O O . TRP A 1 89 ? 1.734 12.926 0.760 1.00 89.19 89 TRP A O 1
ATOM 721 N N . GLY A 1 90 ? 2.199 13.251 -1.401 1.00 90.94 90 GLY A N 1
ATOM 722 C CA . GLY A 1 90 ? 0.787 13.265 -1.810 1.00 90.94 90 GLY A CA 1
ATOM 723 C C . GLY A 1 90 ? 0.037 11.955 -1.523 1.00 90.94 90 GLY A C 1
ATOM 724 O O . GLY A 1 90 ? -1.109 11.989 -1.094 1.00 90.94 90 GLY A O 1
ATOM 725 N N . ILE A 1 91 ? 0.696 10.810 -1.709 1.00 96.06 91 ILE A N 1
ATOM 726 C CA . ILE A 1 91 ? 0.149 9.476 -1.413 1.00 96.06 91 ILE A CA 1
ATOM 727 C C . ILE A 1 91 ? 0.127 9.243 0.096 1.00 96.06 91 ILE A C 1
ATOM 729 O O . ILE A 1 91 ? -0.906 8.863 0.637 1.00 96.06 91 ILE A O 1
ATOM 733 N N . LEU A 1 92 ? 1.243 9.519 0.775 1.00 96.50 92 LEU A N 1
ATOM 734 C CA . LEU A 1 92 ? 1.382 9.310 2.216 1.00 96.50 92 LEU A CA 1
ATOM 735 C C . LEU A 1 92 ? 0.365 10.137 3.015 1.00 96.50 92 LEU A C 1
ATOM 737 O O . LEU A 1 92 ? -0.329 9.606 3.879 1.00 96.50 92 LEU A O 1
ATOM 741 N N . ASN A 1 93 ? 0.230 11.425 2.690 1.00 96.44 93 ASN A N 1
ATOM 742 C CA . ASN A 1 93 ? -0.707 12.318 3.370 1.00 96.44 93 ASN A CA 1
ATOM 743 C C . ASN A 1 93 ? -2.156 11.899 3.125 1.00 96.44 93 ASN A C 1
ATOM 745 O O . ASN A 1 93 ? -2.971 11.967 4.045 1.00 96.44 93 ASN A O 1
ATOM 749 N N . ALA A 1 94 ? -2.483 11.448 1.911 1.00 97.56 94 ALA A N 1
ATOM 750 C CA . ALA A 1 94 ? -3.811 10.933 1.612 1.00 97.56 94 ALA A CA 1
ATOM 751 C C . ALA A 1 94 ? -4.096 9.658 2.423 1.00 97.56 94 ALA A C 1
ATOM 753 O O . ALA A 1 94 ? -5.127 9.601 3.090 1.00 97.56 94 ALA A O 1
ATOM 754 N N . ALA A 1 95 ? -3.162 8.702 2.466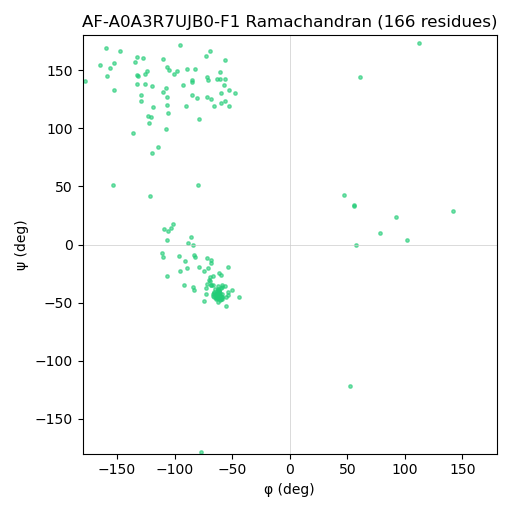 1.00 98.38 95 ALA A N 1
ATOM 755 C CA . ALA A 1 95 ? -3.298 7.482 3.263 1.00 98.38 95 ALA A CA 1
ATOM 756 C C . ALA A 1 95 ? -3.566 7.795 4.746 1.00 98.38 95 ALA A C 1
ATOM 758 O O . ALA A 1 95 ? -4.595 7.395 5.286 1.00 98.38 95 ALA A O 1
ATOM 759 N N . MET A 1 96 ? -2.734 8.626 5.381 1.00 98.19 96 MET A N 1
ATOM 760 C CA . M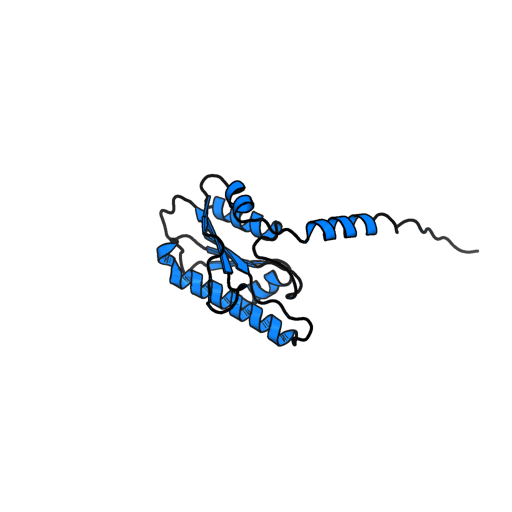ET A 1 96 ? -2.939 9.023 6.782 1.00 98.19 96 MET A CA 1
ATOM 761 C C . MET A 1 96 ? -4.254 9.791 7.000 1.00 98.19 96 MET A C 1
ATOM 763 O O . MET A 1 96 ? -4.920 9.616 8.020 1.00 98.19 96 MET A O 1
ATOM 767 N N . THR A 1 97 ? -4.667 10.621 6.037 1.00 98.00 97 THR A N 1
ATOM 768 C CA . THR A 1 97 ? -5.932 11.369 6.117 1.00 98.00 97 THR A CA 1
ATOM 769 C C . THR A 1 97 ? -7.142 10.440 6.071 1.00 98.00 97 THR A C 1
ATOM 771 O O . THR A 1 97 ? -8.088 10.636 6.831 1.00 98.00 97 THR A O 1
ATOM 774 N N . PHE A 1 98 ? -7.135 9.431 5.199 1.00 98.25 98 PHE A N 1
ATOM 775 C CA . PHE A 1 98 ? -8.212 8.443 5.143 1.00 98.25 98 PHE A CA 1
ATOM 776 C C . PHE A 1 98 ? -8.177 7.499 6.349 1.00 98.25 98 PHE A C 1
ATOM 778 O O . PHE A 1 98 ? -9.239 7.173 6.872 1.00 98.25 98 PHE A O 1
ATOM 785 N N . ALA A 1 99 ? -6.995 7.167 6.874 1.00 98.00 99 ALA A N 1
ATOM 786 C CA . ALA A 1 99 ? -6.883 6.425 8.127 1.00 98.00 99 ALA A CA 1
ATOM 787 C C . ALA A 1 99 ? -7.557 7.159 9.292 1.00 98.00 99 ALA A C 1
ATOM 789 O O . ALA A 1 99 ? -8.387 6.589 9.996 1.00 98.00 99 ALA A O 1
ATOM 790 N N . LYS A 1 100 ? -7.317 8.471 9.411 1.00 97.12 100 LYS A N 1
ATOM 791 C CA . LYS A 1 100 ? -7.999 9.333 10.392 1.00 97.12 100 LYS A CA 1
ATOM 792 C C . LYS A 1 100 ? -9.527 9.354 10.223 1.00 97.12 100 LYS A C 1
ATOM 794 O O . LYS A 1 100 ? -10.244 9.615 11.181 1.00 97.12 100 LYS A O 1
ATOM 799 N N . LYS A 1 101 ? -10.032 9.103 9.012 1.00 96.38 101 LYS A N 1
ATOM 800 C CA . LYS A 1 101 ? -11.471 9.035 8.704 1.00 96.38 101 LYS A CA 1
ATOM 801 C C . LYS A 1 101 ? -12.086 7.653 8.952 1.00 96.38 101 LYS A C 1
ATOM 803 O O . LYS A 1 101 ? -13.244 7.459 8.598 1.00 96.38 101 LYS A O 1
ATOM 808 N N . GLY A 1 102 ? -11.341 6.714 9.533 1.00 96.12 102 GLY A N 1
ATOM 809 C CA . GLY A 1 102 ? -11.866 5.394 9.871 1.00 96.12 102 GLY A CA 1
ATOM 810 C C . GLY A 1 102 ? -11.664 4.338 8.790 1.00 96.12 102 GLY A C 1
ATOM 811 O O . GLY A 1 102 ? -12.431 3.391 8.755 1.00 96.12 102 GLY A O 1
ATOM 812 N N . TYR A 1 103 ? -10.684 4.489 7.893 1.00 97.94 103 TYR A N 1
ATOM 813 C CA . TYR A 1 103 ? -10.328 3.452 6.915 1.00 97.94 103 TYR A CA 1
ATOM 814 C C . TYR A 1 103 ? -9.035 2.749 7.322 1.00 97.94 103 TYR A C 1
ATOM 816 O O . TYR A 1 103 ? -8.128 3.376 7.864 1.00 97.94 103 TYR A O 1
ATOM 824 N N . VAL A 1 104 ? -8.881 1.477 6.965 1.00 98.44 104 VAL A N 1
ATOM 825 C CA . VAL A 1 104 ? -7.541 0.880 6.915 1.00 98.44 104 VAL A CA 1
ATOM 826 C C . VAL A 1 104 ? -6.898 1.308 5.600 1.00 98.44 104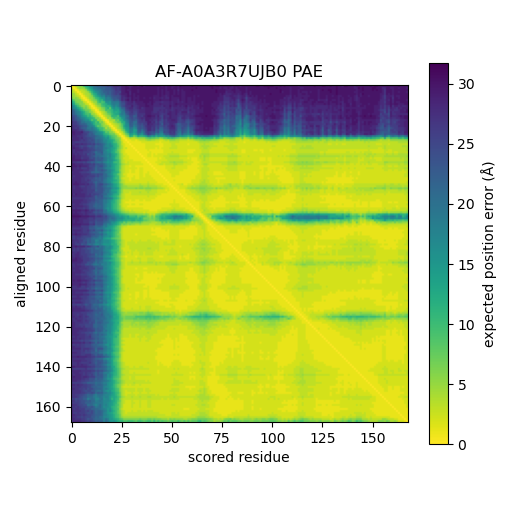 VAL A C 1
ATOM 828 O O . VAL A 1 104 ? -7.468 1.130 4.529 1.00 98.44 104 VAL A O 1
ATOM 831 N N . THR A 1 105 ? -5.715 1.902 5.630 1.00 98.75 105 THR A N 1
ATOM 832 C CA . THR A 1 105 ? -5.047 2.361 4.405 1.00 98.75 105 THR A CA 1
ATOM 833 C C . THR A 1 105 ? -3.711 1.671 4.233 1.00 98.75 105 THR A C 1
ATOM 835 O O . THR A 1 105 ? -2.960 1.524 5.192 1.00 98.75 105 THR A O 1
ATOM 838 N N . ALA A 1 106 ? -3.422 1.241 3.009 1.00 98.81 106 ALA A N 1
ATOM 839 C CA . ALA A 1 106 ? -2.189 0.554 2.655 1.00 98.81 106 ALA A CA 1
ATOM 840 C C . ALA A 1 106 ? -1.473 1.332 1.555 1.00 98.81 106 ALA A C 1
ATOM 842 O O . ALA A 1 106 ? -1.881 1.285 0.395 1.00 98.81 106 ALA A O 1
ATOM 843 N N . SER A 1 107 ? -0.405 2.046 1.900 1.00 98.69 107 SER A N 1
ATOM 844 C CA . SER A 1 107 ? 0.448 2.686 0.899 1.00 98.69 107 SER A CA 1
ATOM 845 C C . SER A 1 107 ? 1.563 1.736 0.493 1.00 98.69 107 SER A C 1
ATOM 847 O O . SER A 1 107 ? 2.362 1.333 1.339 1.00 98.69 107 SER A O 1
ATOM 849 N N . LEU A 1 108 ? 1.635 1.363 -0.785 1.00 98.50 108 LEU A N 1
ATOM 850 C CA . LEU A 1 108 ? 2.487 0.257 -1.231 1.00 98.50 108 LEU A CA 1
ATOM 851 C C . LEU A 1 108 ? 3.487 0.649 -2.316 1.00 98.50 108 LEU A C 1
ATOM 853 O O . LEU A 1 108 ? 3.254 1.539 -3.140 1.00 98.5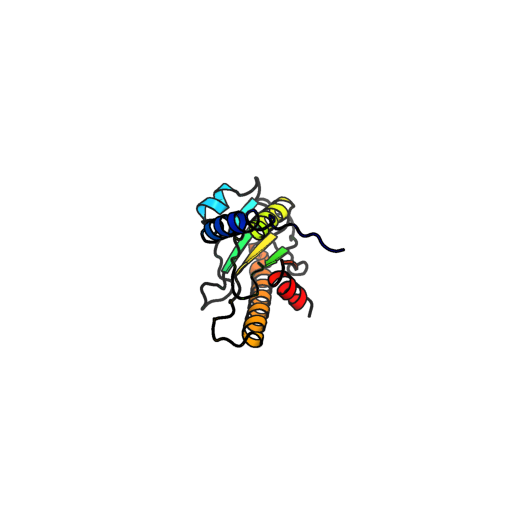0 108 LEU A O 1
ATOM 857 N N . ASN A 1 109 ? 4.623 -0.038 -2.298 1.00 98.62 109 ASN A N 1
ATOM 858 C CA . ASN A 1 109 ? 5.576 -0.060 -3.396 1.00 98.62 109 ASN A CA 1
ATOM 859 C C . ASN A 1 109 ? 5.216 -1.202 -4.357 1.00 98.62 109 ASN A C 1
ATOM 861 O O . ASN A 1 109 ? 4.675 -2.225 -3.949 1.00 98.62 109 ASN A O 1
ATOM 865 N N . TYR A 1 110 ? 5.550 -1.030 -5.630 1.00 98.56 110 TYR A N 1
ATOM 866 C CA . TYR A 1 110 ? 5.492 -2.060 -6.670 1.00 98.56 110 TYR A CA 1
ATOM 867 C C . TYR A 1 110 ? 6.810 -2.043 -7.456 1.00 98.56 110 TYR A C 1
ATOM 869 O O . TYR A 1 110 ? 7.565 -1.059 -7.370 1.00 98.56 110 TYR A O 1
ATOM 877 N N . ARG A 1 111 ? 7.125 -3.118 -8.189 1.00 98.06 111 ARG A N 1
ATOM 878 C CA . ARG A 1 111 ? 8.311 -3.184 -9.060 1.00 98.06 111 ARG A CA 1
ATOM 879 C C . ARG A 1 111 ? 8.290 -2.050 -10.086 1.00 98.06 111 ARG A C 1
ATOM 881 O O . ARG A 1 111 ? 7.257 -1.739 -10.666 1.00 98.06 111 ARG A O 1
ATOM 888 N N . LEU A 1 112 ? 9.444 -1.421 -10.293 1.00 97.81 112 LEU A N 1
ATOM 889 C CA . LEU A 1 112 ? 9.607 -0.359 -11.284 1.00 97.81 112 LEU A CA 1
ATOM 890 C C . LEU A 1 112 ? 10.265 -0.912 -12.542 1.00 97.81 112 LEU A C 1
ATOM 892 O O . LEU A 1 112 ? 11.138 -1.772 -12.447 1.00 97.81 112 LEU A O 1
ATOM 896 N N . ILE A 1 113 ? 9.885 -0.355 -13.689 1.00 97.38 113 ILE A N 1
ATOM 897 C CA . ILE A 1 113 ? 10.447 -0.717 -14.987 1.00 97.38 113 ILE A CA 1
ATOM 898 C C . ILE A 1 113 ? 11.922 -0.321 -15.025 1.00 97.38 113 ILE A C 1
ATOM 900 O O . ILE A 1 113 ? 12.259 0.870 -14.949 1.00 97.38 113 ILE A O 1
ATOM 904 N N . GLN A 1 114 ? 12.797 -1.303 -15.209 1.00 93.94 114 GLN A N 1
ATOM 905 C CA . GLN A 1 114 ? 14.237 -1.078 -15.316 1.00 93.94 114 GLN A CA 1
ATOM 906 C C . GLN A 1 114 ? 14.612 -0.437 -16.664 1.00 93.94 114 GLN A C 1
ATOM 908 O O . GLN A 1 114 ? 13.831 -0.430 -17.621 1.00 93.94 114 GLN A O 1
ATOM 913 N N . LYS A 1 115 ? 15.815 0.149 -16.764 1.00 90.38 115 LYS A N 1
ATOM 914 C CA . LYS A 1 115 ? 16.250 0.915 -17.954 1.00 90.38 115 LYS A CA 1
ATOM 915 C C . LYS A 1 115 ? 16.118 0.120 -19.262 1.00 90.38 115 LYS A C 1
ATOM 917 O O . LYS A 1 115 ? 15.649 0.673 -20.250 1.00 90.38 115 LYS A O 1
ATOM 922 N N . ASN A 1 116 ? 16.475 -1.162 -19.233 1.00 92.06 116 ASN A N 1
ATOM 923 C CA . ASN A 1 116 ? 16.493 -2.046 -20.403 1.00 92.06 116 ASN A CA 1
ATOM 924 C C . ASN A 1 116 ? 15.322 -3.047 -20.416 1.00 92.06 116 ASN A C 1
ATOM 926 O O . ASN A 1 116 ? 15.336 -4.005 -21.180 1.00 92.06 116 ASN A O 1
ATOM 930 N N . GLU A 1 117 ? 14.328 -2.860 -19.547 1.00 93.38 117 GLU A N 1
ATOM 931 C CA . GLU A 1 117 ? 13.156 -3.731 -19.483 1.00 93.38 117 GLU A CA 1
ATOM 932 C C . GLU A 1 117 ? 12.097 -3.288 -20.497 1.00 93.38 117 GLU A C 1
ATOM 934 O O . GLU A 1 117 ? 11.852 -2.089 -20.682 1.00 93.38 117 GLU A O 1
ATOM 939 N N . ASN A 1 118 ? 11.439 -4.267 -21.126 1.00 95.44 118 ASN A N 1
ATOM 940 C CA . ASN A 1 118 ? 10.274 -4.019 -21.966 1.00 95.44 118 ASN A CA 1
ATOM 941 C C . ASN A 1 118 ? 9.171 -3.346 -21.124 1.00 95.44 118 ASN A C 1
ATOM 943 O O . ASN A 1 118 ? 8.712 -3.941 -20.143 1.00 95.44 118 ASN A O 1
ATOM 947 N N . PRO A 1 119 ? 8.694 -2.144 -21.503 1.00 95.31 119 PRO A N 1
ATOM 948 C CA . PRO A 1 119 ? 7.693 -1.436 -20.719 1.00 95.31 119 PRO A CA 1
ATOM 949 C C . PRO A 1 119 ? 6.405 -2.224 -20.470 1.00 95.31 119 PRO A C 1
ATOM 951 O O . PRO A 1 119 ? 5.848 -2.119 -19.383 1.00 95.31 119 PRO A O 1
ATOM 954 N N . ALA A 1 120 ? 5.943 -3.031 -21.429 1.00 95.81 120 ALA A N 1
ATOM 955 C CA . ALA A 1 120 ? 4.716 -3.810 -21.270 1.00 95.81 120 ALA A CA 1
ATOM 956 C C . ALA A 1 120 ? 4.843 -4.841 -20.137 1.00 95.81 120 ALA A C 1
ATOM 958 O O . ALA A 1 120 ? 3.968 -4.927 -19.277 1.00 95.81 120 ALA A O 1
ATOM 959 N N . VAL A 1 121 ? 5.976 -5.548 -20.088 1.00 95.88 121 VAL A N 1
ATOM 960 C CA . VAL A 1 121 ? 6.285 -6.525 -19.032 1.00 95.88 121 VAL A CA 1
ATOM 961 C C . VAL A 1 121 ? 6.394 -5.829 -17.678 1.00 95.88 121 VAL A C 1
ATOM 963 O O . VAL A 1 121 ? 5.806 -6.277 -16.698 1.00 95.88 121 VAL A O 1
ATOM 966 N N . GLY A 1 122 ? 7.086 -4.691 -17.622 1.00 95.94 122 GLY A N 1
ATOM 967 C CA . GLY A 1 122 ? 7.245 -3.953 -16.374 1.00 95.94 122 GLY A CA 1
ATOM 968 C C . GLY A 1 122 ? 5.932 -3.354 -15.839 1.00 95.94 122 GLY A C 1
ATOM 969 O O . GLY A 1 122 ? 5.704 -3.350 -14.629 1.00 95.94 122 GLY A O 1
ATOM 970 N N . ILE A 1 123 ? 5.021 -2.909 -16.715 1.00 97.62 123 ILE A N 1
ATOM 971 C CA . ILE A 1 123 ? 3.671 -2.478 -16.306 1.00 97.62 123 ILE A CA 1
ATOM 972 C C . ILE A 1 123 ? 2.869 -3.676 -15.785 1.00 97.62 123 ILE A C 1
ATOM 974 O O . ILE A 1 123 ? 2.246 -3.566 -14.728 1.00 97.62 123 ILE A O 1
ATOM 978 N N . GLN A 1 124 ? 2.917 -4.821 -16.474 1.00 97.56 124 GLN A N 1
ATOM 979 C CA . GLN A 1 124 ? 2.255 -6.048 -16.023 1.00 97.56 124 GLN A CA 1
ATOM 980 C C . GLN A 1 124 ? 2.768 -6.493 -14.646 1.00 97.56 124 GLN A C 1
ATOM 982 O O . GLN A 1 124 ? 1.965 -6.764 -13.754 1.00 97.56 124 GLN A O 1
ATOM 987 N N . ASN A 1 125 ? 4.086 -6.473 -14.435 1.00 97.31 125 ASN A N 1
ATOM 988 C CA . ASN A 1 125 ? 4.714 -6.741 -13.142 1.00 97.31 125 ASN A CA 1
ATOM 989 C C . ASN A 1 125 ? 4.139 -5.840 -12.035 1.00 97.31 125 ASN A C 1
ATOM 991 O O . ASN A 1 125 ? 3.821 -6.315 -10.944 1.00 97.31 125 ASN A O 1
ATOM 995 N N . GLY A 1 126 ? 3.954 -4.549 -12.327 1.00 97.94 126 GLY A N 1
ATOM 996 C CA . GLY A 1 126 ? 3.304 -3.608 -11.415 1.00 97.94 126 GLY A CA 1
ATOM 997 C C . GLY A 1 126 ? 1.851 -3.981 -11.100 1.00 97.94 126 GLY A C 1
ATOM 998 O O . GLY A 1 126 ? 1.449 -3.932 -9.939 1.00 97.94 126 GLY A O 1
ATOM 999 N N . VAL A 1 127 ? 1.064 -4.400 -12.097 1.00 98.44 127 VAL A N 1
ATOM 1000 C CA . VAL A 1 127 ? -0.325 -4.857 -11.889 1.00 98.44 127 VAL A CA 1
ATOM 1001 C C . VAL A 1 127 ? -0.363 -6.094 -10.988 1.00 98.44 127 VAL A C 1
ATOM 1003 O O . VAL A 1 127 ? -1.149 -6.148 -10.040 1.00 98.44 127 VAL A O 1
ATOM 1006 N N . GLU A 1 128 ? 0.498 -7.076 -11.248 1.00 98.44 128 GLU A N 1
ATOM 1007 C CA . GLU A 1 128 ? 0.596 -8.305 -10.453 1.00 98.44 128 GLU A CA 1
ATOM 1008 C C . GLU A 1 128 ? 0.963 -8.026 -8.993 1.00 98.44 128 GLU A C 1
ATOM 1010 O O . GLU A 1 128 ? 0.376 -8.621 -8.083 1.00 98.44 128 GLU A O 1
ATOM 1015 N N . ASP A 1 129 ? 1.895 -7.101 -8.771 1.00 98.69 129 ASP A N 1
ATOM 1016 C CA . ASP A 1 129 ? 2.351 -6.696 -7.442 1.00 98.69 129 ASP A CA 1
ATOM 1017 C C . ASP A 1 129 ? 1.223 -6.052 -6.636 1.00 98.69 129 ASP A C 1
ATOM 1019 O O . ASP A 1 129 ? 0.971 -6.433 -5.491 1.00 98.69 129 ASP A O 1
ATOM 1023 N N . VAL A 1 130 ? 0.474 -5.136 -7.253 1.00 98.44 130 VAL A N 1
ATOM 1024 C CA . VAL A 1 130 ? -0.673 -4.493 -6.604 1.00 98.44 130 VAL A CA 1
ATOM 1025 C C . VAL A 1 130 ? -1.778 -5.521 -6.328 1.00 98.44 130 VAL A C 1
ATOM 1027 O O . VAL A 1 130 ? -2.334 -5.539 -5.226 1.00 98.44 130 VAL A O 1
ATOM 1030 N N . LYS A 1 131 ? -2.067 -6.433 -7.271 1.00 98.56 131 LYS A N 1
ATOM 1031 C CA . LYS A 1 131 ? -3.002 -7.551 -7.036 1.00 98.56 131 LYS A CA 1
ATOM 1032 C C . LYS A 1 131 ? -2.527 -8.426 -5.865 1.00 98.56 131 LYS A C 1
ATOM 1034 O O . LYS A 1 131 ? -3.350 -8.884 -5.072 1.00 98.56 131 LYS A O 1
ATOM 1039 N N . CYS A 1 132 ? -1.217 -8.633 -5.716 1.00 98.69 132 CYS A N 1
ATOM 1040 C CA . CYS A 1 132 ? -0.637 -9.360 -4.586 1.00 98.69 132 CYS A CA 1
ATOM 1041 C C . CYS A 1 132 ? -0.836 -8.629 -3.258 1.00 98.69 132 CYS A C 1
ATOM 1043 O O . CYS A 1 132 ? -1.272 -9.253 -2.294 1.00 98.69 132 CYS A O 1
ATOM 1045 N N . ALA A 1 133 ? -0.606 -7.318 -3.215 1.00 98.69 133 ALA A N 1
ATOM 1046 C CA . ALA A 1 133 ? -0.852 -6.518 -2.020 1.00 98.69 133 ALA A CA 1
ATOM 1047 C C . ALA A 1 133 ? -2.335 -6.545 -1.598 1.00 98.69 133 ALA A C 1
ATOM 1049 O O . ALA A 1 133 ? -2.636 -6.683 -0.415 1.00 98.69 133 ALA A O 1
ATOM 1050 N N . VAL A 1 134 ? -3.278 -6.514 -2.550 1.00 98.75 134 VAL A N 1
ATOM 1051 C CA . VAL A 1 134 ? -4.716 -6.675 -2.252 1.00 98.75 134 VAL A CA 1
ATOM 1052 C C . VAL A 1 134 ? -5.023 -8.062 -1.673 1.00 98.75 134 VAL A C 1
ATOM 1054 O O . VAL A 1 134 ? -5.775 -8.169 -0.704 1.00 98.75 134 VAL A O 1
ATOM 1057 N N . ARG A 1 135 ? -4.434 -9.136 -2.222 1.00 98.69 135 ARG A N 1
ATOM 1058 C CA . ARG A 1 135 ? -4.564 -10.487 -1.640 1.00 98.69 135 ARG A CA 1
ATOM 1059 C C . ARG A 1 135 ? -3.979 -10.551 -0.232 1.00 98.69 135 ARG A C 1
ATOM 1061 O O . ARG A 1 135 ? -4.595 -11.155 0.638 1.00 98.69 135 ARG A O 1
ATOM 1068 N N . TRP A 1 136 ? -2.845 -9.896 -0.001 1.00 98.75 136 TRP A N 1
ATOM 1069 C CA . TRP A 1 136 ? -2.227 -9.818 1.318 1.00 98.75 136 TRP A CA 1
ATOM 1070 C C . TRP A 1 136 ? -3.138 -9.113 2.331 1.00 98.75 136 TRP A C 1
ATOM 1072 O O . TRP A 1 136 ? -3.301 -9.620 3.437 1.00 98.75 136 TRP A O 1
ATOM 1082 N N . LEU A 1 137 ? -3.811 -8.018 1.949 1.00 98.69 137 LEU A N 1
ATOM 1083 C CA . LEU A 1 137 ? -4.798 -7.357 2.817 1.00 98.69 137 LEU A CA 1
ATOM 1084 C C . LEU A 1 137 ? -5.961 -8.283 3.174 1.00 98.69 137 LEU A C 1
ATOM 1086 O O . LEU A 1 137 ? -6.350 -8.345 4.335 1.00 98.69 137 LEU A O 1
ATOM 1090 N N . ARG A 1 138 ? -6.486 -9.038 2.200 1.00 98.62 138 ARG A N 1
ATOM 1091 C CA . ARG A 1 138 ? -7.544 -10.030 2.457 1.00 98.62 138 ARG A CA 1
ATOM 1092 C C . ARG A 1 138 ? -7.073 -11.147 3.385 1.00 98.62 138 ARG A C 1
ATOM 1094 O O . ARG A 1 138 ? -7.814 -11.540 4.274 1.00 98.62 138 ARG A O 1
ATOM 1101 N N . ALA A 1 139 ? -5.848 -11.633 3.197 1.00 98.50 139 ALA A N 1
ATOM 1102 C CA . ALA A 1 139 ? -5.268 -12.685 4.028 1.00 98.50 139 ALA A CA 1
ATOM 1103 C C . ALA A 1 139 ? -4.965 -12.217 5.462 1.00 98.50 139 ALA A C 1
ATOM 1105 O O . ALA A 1 139 ? -4.997 -13.019 6.385 1.00 98.50 139 ALA A O 1
ATOM 1106 N N . ASN A 1 140 ? -4.699 -10.923 5.658 1.00 98.06 140 ASN A N 1
ATOM 1107 C CA . ASN A 1 140 ? -4.440 -10.325 6.970 1.00 98.06 140 ASN A CA 1
ATOM 1108 C C . ASN A 1 140 ? -5.663 -9.574 7.522 1.00 98.06 140 ASN A C 1
ATOM 1110 O O . ASN A 1 140 ? -5.519 -8.733 8.411 1.00 98.06 140 ASN A O 1
ATOM 1114 N N . ALA A 1 141 ? -6.855 -9.847 6.986 1.00 97.81 141 ALA A N 1
ATOM 1115 C CA . ALA A 1 141 ? -8.040 -9.059 7.283 1.00 97.81 141 ALA A CA 1
ATOM 1116 C C . ALA A 1 141 ? -8.423 -9.116 8.764 1.00 97.81 141 ALA A C 1
ATOM 1118 O O . ALA A 1 141 ? -8.643 -8.075 9.369 1.00 97.81 141 ALA A O 1
ATOM 1119 N N . GLU A 1 142 ? -8.399 -10.303 9.367 1.00 95.69 142 GLU A N 1
ATOM 1120 C CA . GLU A 1 142 ? -8.671 -10.492 10.796 1.00 95.69 142 GLU A CA 1
ATOM 1121 C C . GLU A 1 142 ? -7.681 -9.710 11.673 1.00 95.69 142 GLU A C 1
ATOM 1123 O O . GLU A 1 142 ? -8.081 -8.954 12.554 1.00 95.69 142 GLU A O 1
ATOM 1128 N N . LYS A 1 143 ? -6.382 -9.802 11.360 1.00 95.44 143 LYS A N 1
ATOM 1129 C CA . LYS A 1 143 ? -5.308 -9.150 12.122 1.00 95.44 143 LYS A CA 1
ATOM 1130 C C . LYS A 1 143 ? -5.440 -7.627 12.174 1.00 95.44 143 LYS A C 1
ATOM 1132 O O . LYS A 1 143 ? -5.088 -7.021 13.181 1.00 95.44 143 LYS A O 1
ATOM 1137 N N . TYR A 1 144 ? -5.887 -7.012 11.083 1.00 95.44 144 TYR A N 1
A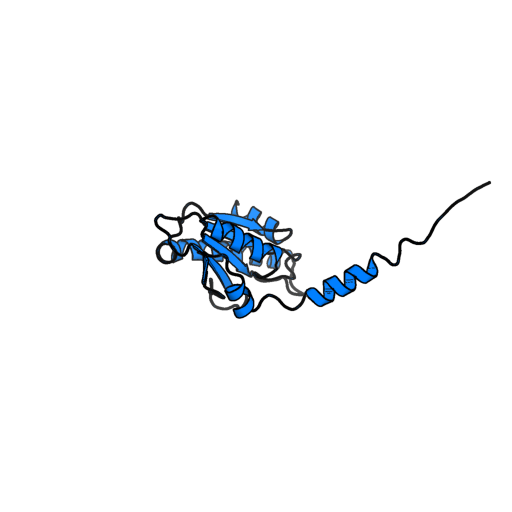TOM 1138 C CA . TYR A 1 144 ? -6.005 -5.555 10.965 1.00 95.44 144 TYR A CA 1
ATOM 1139 C C . TYR A 1 144 ? -7.462 -5.072 10.960 1.00 95.44 144 TYR A C 1
ATOM 1141 O O . TYR A 1 144 ? -7.717 -3.923 10.604 1.00 95.44 144 TYR A O 1
ATOM 1149 N N . ASN A 1 145 ? -8.405 -5.946 11.330 1.00 94.81 145 ASN A N 1
ATOM 1150 C CA . ASN A 1 145 ? -9.848 -5.707 11.320 1.00 94.81 145 ASN A CA 1
ATOM 1151 C C . ASN A 1 145 ? -10.364 -5.077 10.004 1.00 94.81 145 ASN A C 1
ATOM 1153 O O . ASN A 1 145 ? -11.160 -4.137 9.991 1.00 94.81 145 ASN A O 1
ATOM 1157 N N . ILE A 1 146 ? -9.864 -5.577 8.873 1.00 97.94 146 ILE A N 1
ATOM 1158 C CA . ILE A 1 146 ? -10.267 -5.163 7.526 1.00 97.94 146 ILE A CA 1
ATOM 1159 C C . ILE A 1 146 ? -11.513 -5.948 7.122 1.00 97.94 146 ILE A C 1
ATOM 1161 O O . ILE A 1 146 ? -11.583 -7.159 7.308 1.00 97.94 146 ILE A O 1
ATOM 1165 N N . ASP A 1 147 ? -12.463 -5.291 6.466 1.00 98.06 147 ASP A N 1
ATOM 1166 C CA . ASP A 1 147 ? -13.499 -5.976 5.702 1.00 98.06 147 ASP A CA 1
ATOM 1167 C C . ASP A 1 147 ? -12.928 -6.438 4.345 1.00 98.06 147 ASP A C 1
ATOM 1169 O O . ASP A 1 147 ? -12.706 -5.609 3.450 1.00 98.06 147 ASP A O 1
ATOM 1173 N N . PRO A 1 148 ? -12.704 -7.751 4.128 1.00 97.88 148 PRO A N 1
ATOM 1174 C CA . PRO A 1 148 ? -12.048 -8.247 2.917 1.00 97.88 148 PRO A CA 1
ATOM 1175 C C . PRO A 1 148 ? -12.893 -8.060 1.645 1.00 97.88 148 PRO A C 1
ATOM 1177 O O . PRO A 1 148 ? -12.370 -8.213 0.530 1.00 97.88 148 PRO A O 1
ATOM 1180 N N . LYS A 1 149 ? -14.187 -7.736 1.794 1.00 98.06 149 LYS A N 1
ATOM 1181 C CA . LYS A 1 149 ? -15.122 -7.469 0.693 1.00 98.06 149 LYS A CA 1
ATOM 1182 C C . LYS A 1 149 ? -15.160 -5.991 0.301 1.00 98.06 149 LYS A C 1
ATOM 1184 O O . LYS A 1 149 ? -15.651 -5.676 -0.779 1.00 98.06 149 LYS A O 1
ATOM 1189 N N . ARG A 1 150 ? -14.617 -5.089 1.126 1.00 98.12 150 ARG A N 1
ATOM 1190 C CA . ARG A 1 150 ? -14.600 -3.639 0.874 1.00 98.12 150 ARG A CA 1
ATOM 1191 C C . ARG A 1 150 ? -13.171 -3.111 0.811 1.00 98.12 150 ARG A C 1
ATOM 1193 O O . ARG A 1 150 ? -12.678 -2.495 1.751 1.00 98.12 150 ARG A O 1
ATOM 1200 N N . ILE A 1 151 ? -12.521 -3.332 -0.331 1.00 98.56 151 ILE A N 1
ATOM 1201 C CA . ILE A 1 151 ? -11.178 -2.814 -0.619 1.00 98.56 151 ILE A CA 1
ATOM 1202 C C . ILE A 1 151 ? -11.242 -1.928 -1.865 1.00 98.56 151 ILE A C 1
ATOM 1204 O O . ILE A 1 151 ? -11.455 -2.425 -2.970 1.00 98.56 151 ILE A O 1
ATOM 1208 N N . GLY A 1 152 ? -11.070 -0.621 -1.675 1.00 98.25 152 GLY A N 1
ATOM 1209 C CA . GLY A 1 152 ? -10.961 0.367 -2.748 1.00 98.25 152 GLY A CA 1
ATOM 1210 C C . GLY A 1 152 ? -9.508 0.681 -3.108 1.00 98.25 152 GLY A C 1
ATOM 1211 O O . GLY A 1 152 ? -8.577 0.278 -2.410 1.00 98.25 152 GLY A O 1
ATOM 1212 N N . GLY A 1 153 ? -9.306 1.440 -4.185 1.00 98.19 153 GLY A N 1
ATOM 1213 C CA . GLY A 1 153 ? -7.983 1.886 -4.618 1.00 98.19 153 GLY A CA 1
ATOM 1214 C C . GLY A 1 153 ? -7.939 3.377 -4.927 1.00 98.19 153 GLY A C 1
ATOM 1215 O O . GLY A 1 153 ? -8.891 3.948 -5.453 1.00 98.19 153 GLY A O 1
ATOM 1216 N N . TYR A 1 154 ? -6.806 3.999 -4.619 1.00 98.50 154 TYR A N 1
ATOM 1217 C CA . TYR A 1 154 ? -6.467 5.365 -4.994 1.00 98.50 154 TYR A CA 1
ATOM 1218 C C . TYR A 1 154 ? -5.053 5.394 -5.572 1.00 98.50 154 TYR A C 1
ATOM 1220 O O . TYR A 1 154 ? -4.128 4.780 -5.042 1.00 98.50 154 TYR A O 1
ATOM 1228 N N . GLY A 1 155 ? -4.850 6.147 -6.645 1.00 97.69 155 GLY A N 1
ATOM 1229 C CA . GLY A 1 155 ? -3.521 6.337 -7.205 1.00 97.69 155 GLY A CA 1
ATOM 1230 C C . GLY A 1 155 ? -3.445 7.578 -8.072 1.00 97.69 155 GLY A C 1
ATOM 1231 O O . GLY A 1 155 ? -4.462 8.181 -8.408 1.00 97.69 155 GLY A O 1
ATOM 1232 N N . ASN A 1 156 ? -2.227 7.971 -8.444 1.00 97.25 156 ASN A N 1
ATOM 1233 C CA . ASN A 1 156 ? -2.002 9.108 -9.333 1.00 97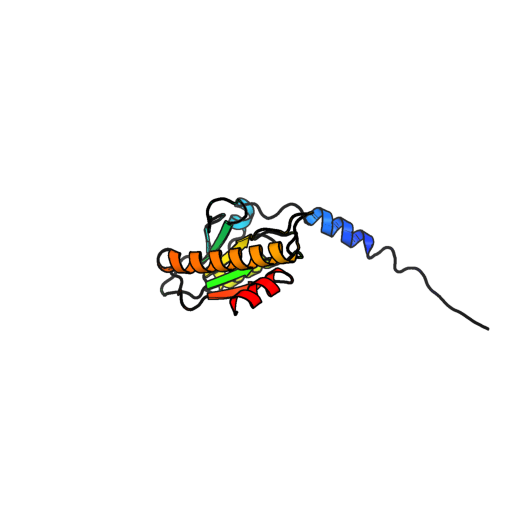.25 156 ASN A CA 1
ATOM 1234 C C . ASN A 1 156 ? -1.146 8.715 -10.547 1.00 97.25 156 ASN A C 1
ATOM 1236 O O . ASN A 1 156 ? -0.149 8.008 -10.401 1.00 97.25 156 ASN A O 1
ATOM 1240 N N . SER A 1 157 ? -1.492 9.200 -11.747 1.00 97.56 157 SER A N 1
ATOM 1241 C CA . SER A 1 157 ? -0.758 8.911 -12.996 1.00 97.56 157 SER A CA 1
ATOM 1242 C C . SER A 1 157 ? -0.578 7.393 -13.206 1.00 97.56 157 SER A C 1
ATOM 1244 O O . SER A 1 157 ? -1.570 6.673 -13.205 1.00 97.56 157 SER A O 1
ATOM 1246 N N . ALA A 1 158 ? 0.655 6.889 -13.317 1.00 98.19 158 ALA A N 1
ATOM 1247 C CA . ALA A 1 158 ? 0.947 5.454 -13.391 1.00 98.19 158 ALA A CA 1
ATOM 1248 C C . ALA A 1 158 ? 0.258 4.639 -12.279 1.00 98.19 158 ALA A C 1
ATOM 1250 O O . ALA A 1 158 ? -0.286 3.578 -12.549 1.00 98.19 158 ALA A O 1
ATOM 1251 N N . GLY A 1 159 ? 0.197 5.164 -11.050 1.00 98.31 159 GLY A N 1
ATOM 1252 C CA . GLY A 1 159 ? -0.497 4.497 -9.950 1.00 98.31 159 GLY A CA 1
ATOM 1253 C C . GLY A 1 159 ? -2.015 4.454 -10.138 1.00 98.31 159 GLY A C 1
ATOM 1254 O O . GLY A 1 159 ? -2.634 3.457 -9.795 1.00 98.31 159 GLY A O 1
ATOM 1255 N N . ALA A 1 160 ? -2.614 5.494 -10.733 1.00 98.00 160 ALA A N 1
ATOM 1256 C CA . ALA A 1 160 ? -4.040 5.496 -11.072 1.00 98.00 160 ALA A CA 1
ATOM 1257 C C . ALA A 1 160 ? -4.347 4.452 -12.150 1.00 98.00 160 ALA A C 1
ATOM 1259 O O . ALA A 1 160 ? -5.329 3.729 -12.041 1.00 98.00 160 ALA A O 1
ATOM 1260 N N . GLN A 1 161 ? -3.469 4.325 -13.150 1.00 98.31 161 GLN A N 1
ATOM 1261 C CA . GLN A 1 161 ? -3.593 3.277 -14.158 1.00 98.31 161 GLN A CA 1
ATOM 1262 C C . GLN A 1 161 ? -3.532 1.883 -13.516 1.00 98.31 161 GLN A C 1
ATOM 1264 O O . GLN A 1 161 ? -4.389 1.058 -13.819 1.00 98.31 161 GLN A O 1
ATOM 1269 N N . LEU A 1 162 ? -2.600 1.637 -12.587 1.00 98.56 162 LEU A N 1
ATOM 1270 C CA . LEU A 1 162 ? -2.530 0.367 -11.854 1.00 98.56 162 LEU A CA 1
ATOM 1271 C C . LEU A 1 162 ? -3.788 0.103 -11.010 1.00 98.56 162 LEU A C 1
ATOM 1273 O O . LEU A 1 162 ? -4.263 -1.030 -10.990 1.00 98.56 162 LEU A O 1
ATOM 1277 N N . VAL A 1 163 ? -4.361 1.129 -10.363 1.00 98.25 163 VAL A N 1
ATOM 1278 C CA . VAL A 1 163 ? -5.660 1.012 -9.671 1.00 98.25 163 VAL A CA 1
ATOM 1279 C C . VAL A 1 163 ? -6.759 0.594 -10.643 1.00 98.25 163 VAL A C 1
ATOM 1281 O O . VAL A 1 163 ? -7.497 -0.338 -10.340 1.00 98.25 163 VAL A O 1
ATOM 1284 N N . SER A 1 164 ? -6.860 1.225 -11.815 1.00 98.00 164 SER A N 1
ATOM 1285 C CA . SER A 1 164 ? -7.883 0.866 -12.806 1.00 98.00 164 SER A CA 1
ATOM 1286 C C . SER A 1 164 ? -7.772 -0.594 -13.252 1.00 98.00 164 SER A C 1
ATOM 1288 O O . SER A 1 164 ? -8.790 -1.244 -13.462 1.00 98.00 164 SER A O 1
ATOM 1290 N N . MET A 1 165 ? -6.553 -1.140 -13.339 1.00 98.06 165 MET A N 1
ATOM 1291 C CA . MET A 1 165 ? -6.332 -2.552 -13.687 1.00 98.06 165 MET A CA 1
ATOM 1292 C C . MET A 1 165 ? -6.725 -3.538 -12.575 1.00 98.06 165 MET A C 1
ATOM 1294 O O . MET A 1 165 ? -6.776 -4.740 -12.829 1.00 98.06 165 MET A O 1
ATOM 1298 N N . LEU A 1 166 ? -7.000 -3.079 -11.348 1.00 94.50 166 LEU A N 1
ATOM 1299 C CA . LEU A 1 166 ? -7.569 -3.934 -10.298 1.00 94.50 166 LEU A CA 1
ATOM 1300 C C . LEU A 1 166 ? -9.053 -4.234 -10.516 1.00 94.50 166 LEU A C 1
ATOM 1302 O O . LEU A 1 166 ? -9.544 -5.217 -9.968 1.00 94.50 166 LEU A O 1
ATOM 1306 N N . GLY A 1 167 ? -9.754 -3.387 -11.275 1.00 88.94 167 GLY A N 1
ATOM 1307 C CA . GLY A 1 167 ? -11.166 -3.571 -11.615 1.00 88.94 167 GLY A CA 1
ATOM 1308 C C . GLY A 1 167 ? -11.410 -4.494 -12.813 1.00 88.94 167 GLY A C 1
ATOM 1309 O O . GLY A 1 167 ? -12.567 -4.689 -13.175 1.00 88.94 167 GLY A O 1
ATOM 1310 N N . LEU A 1 168 ? -10.341 -5.024 -13.421 1.00 87.19 168 LEU A N 1
ATOM 1311 C CA . LEU A 1 168 ? -10.346 -5.967 -14.543 1.00 87.19 168 LEU A CA 1
ATOM 1312 C C . LEU A 1 168 ? -9.840 -7.346 -14.088 1.00 87.19 168 LEU A C 1
ATOM 1314 O O . LEU A 1 168 ? -10.494 -8.340 -14.455 1.00 87.19 168 LEU A O 1
#

Radius of gyration: 19.19 Å; Cα contacts (8 Å, |Δi|>4): 281; chains: 1; bounding box: 33×59×60 Å

Sequence (168 aa):
MKLLLWISLGIFCLVTSVNAQKNRQNNPTDKTVLNQLPKGVIAALNLPYREGNERWTLDLFYPENIHDATPAIVFIHGGGWRNGNKRKWGILNAAMTFAKKGYVTASLNYRLIQKNENPAVGIQNGVEDVKCAVRWLRANAEKYNIDPKRIGGYGNSAGAQLVSMLGL

Nearest PDB structures (foldseek):
  6xyc-assembly1_A  TM=8.197E-01  e=7.117E-10  metagenome
  6mly-assembly3_C  TM=8.713E-01  e=5.541E-08  Bacteroides eggerthii
  1jkm-assembly1_B  TM=6.682E-01  e=4.156E-07  Bacillus subtilis
  5iq2-assembly2_C  TM=6.596E-01  e=1.102E-06  uncultured bacterium
  6z69-assembly1_A  TM=7.443E-01  e=6.371E-06  Pseudonocardia thermophila

pLDDT: mean 87.84, std 20.39, range [32.94, 98.81]

Solvent-accessible surface area (backbone atoms only — not comparable to full-atom values): 9303 Å² total; per-residue (Å²): 136,89,80,90,86,90,86,87,89,67,70,76,68,55,62,56,50,55,58,57,53,72,67,66,75,72,65,65,49,72,69,55,50,66,74,62,52,51,86,65,39,43,76,50,72,72,41,68,54,48,88,95,49,91,42,33,24,28,33,37,27,25,41,68,80,73,92,59,71,22,45,30,36,40,34,31,47,31,45,76,50,56,47,75,45,34,47,42,63,76,50,37,53,48,38,48,53,44,6,62,70,60,24,36,17,36,26,30,37,48,59,56,38,52,96,88,49,59,63,69,60,29,52,49,49,26,41,53,42,51,54,38,42,54,51,38,51,45,75,41,10,80,85,70,39,36,29,68,89,40,68,49,67,45,42,40,70,45,12,30,53,44,39,58,59,72,82,109

Mean predicted aligned error: 8.34 Å

Secondary structure (DSSP, 8-state):
---------SSHHHHHHHHHHHTSS-PPPHHHHHHTPPTTEEEEEEEESSSS-TTSEEEEEEES---S-EEEEEEE--STTTS--TT-HHHHHHHHHHHHTT-EEEEE--PPPPTTS-HHHHHHHHHHHHHHHHHHHHHTTTTTTEEEEEEEEEE-THHHHHHHGGG-

Foldseek 3Di:
DDDDDDDDPDPPVVVVVVVVVVVQPDQQDPVRLCVPADPQKDKDFQDQLDPDDSQSGKMKIAGNDDDAAAAEEEEFEDDLLADDDLRPPVRSVVQSVVRVVGHIYIRGGFHGADPPHDSVVSLVSRLVSVVSSLVSCLVCCVVRSHDNVHYAYDYDDSRVVSRVSVVD